Protein AF-A0A816HNA3-F1 (afdb_monomer_lite)

Organism: Adineta ricciae (NCBI:txid249248)

Secondary structure (DSSP, 8-state):
---SSHHHHTTS-S-----PPP----HHHHHHHHHHHHHHHHH----TTT-------STT-HHHHHHHHHHHTTGGG----TTSHHHHHHHHHTTS-HHHHHHHHHH-HHHHHHHHHHHHSSSS-------

pLDDT: mean 83.52, std 13.43, range [32.84, 95.06]

Foldseek 3Di:
DQDDDPVVCVPPDDDDQDDDDDDDDDPVNVVVVVVVVVVCVVDPDPCQLLADAADDPDPPCVVVRRVLRSCLNPVVVDDDDCPDLSVVLSVVCVPPGNDRSNVVVVVSVRSVVVVVVVQVVDPDHDDPPDD

Structure (mmCIF, N/CA/C/O backbone):
data_AF-A0A816HNA3-F1
#
_entry.id   AF-A0A816HNA3-F1
#
loop_
_atom_site.group_PDB
_atom_site.id
_atom_site.type_symbol
_atom_site.label_atom_id
_atom_site.label_alt_id
_atom_site.label_comp_id
_atom_site.label_asym_id
_atom_site.label_entity_id
_atom_site.label_seq_id
_atom_site.pdbx_PDB_ins_code
_atom_site.Cartn_x
_atom_site.Cartn_y
_atom_site.Cartn_z
_atom_site.occupancy
_atom_site.B_iso_or_equiv
_atom_site.auth_seq_id
_atom_site.auth_comp_id
_atom_site.auth_asym_id
_atom_site.auth_atom_id
_atom_site.pdbx_PDB_model_num
ATOM 1 N N . ILE A 1 1 ? -10.917 -14.224 -2.499 1.00 84.31 1 ILE A N 1
ATOM 2 C CA . ILE A 1 1 ? -11.645 -14.049 -3.779 1.00 84.31 1 ILE A CA 1
ATOM 3 C C . ILE A 1 1 ? -11.334 -15.277 -4.618 1.00 84.31 1 ILE A C 1
ATOM 5 O O . ILE A 1 1 ? -10.157 -15.535 -4.826 1.00 84.31 1 ILE A O 1
ATOM 9 N N . ILE A 1 2 ? -12.344 -16.076 -4.972 1.00 85.38 2 ILE A N 1
ATOM 10 C CA . ILE A 1 2 ? -12.152 -17.362 -5.680 1.00 85.38 2 ILE A CA 1
ATOM 11 C C . ILE A 1 2 ? -12.285 -17.179 -7.204 1.00 85.38 2 ILE A C 1
ATOM 13 O O . ILE A 1 2 ? -11.626 -17.875 -7.965 1.00 85.38 2 ILE A O 1
ATOM 17 N N . GLY A 1 3 ? -13.058 -16.184 -7.644 1.00 90.00 3 GLY A N 1
ATOM 18 C CA . GLY A 1 3 ? -13.127 -15.712 -9.026 1.00 90.00 3 GLY A CA 1
ATOM 19 C C . GLY A 1 3 ? -13.798 -14.340 -9.093 1.00 90.00 3 GLY A C 1
ATOM 20 O O . GLY A 1 3 ? -14.239 -13.825 -8.063 1.00 90.00 3 GLY A O 1
ATOM 21 N N . PHE A 1 4 ? -13.829 -13.746 -10.287 1.00 91.25 4 PHE A N 1
ATOM 22 C CA . PHE A 1 4 ? -14.392 -12.409 -10.533 1.00 91.25 4 PHE A CA 1
ATOM 23 C C . PHE A 1 4 ? -15.782 -12.438 -11.183 1.00 91.25 4 PHE A C 1
ATOM 25 O O . PHE A 1 4 ? -16.360 -11.379 -11.414 1.00 91.25 4 PHE A O 1
ATOM 32 N N . ASP A 1 5 ? -16.320 -13.628 -11.457 1.00 94.94 5 ASP A N 1
ATOM 33 C CA . ASP A 1 5 ? -17.709 -13.796 -11.878 1.00 94.94 5 ASP A CA 1
ATOM 34 C C . ASP A 1 5 ? -18.658 -13.394 -10.741 1.00 94.94 5 ASP A C 1
ATOM 36 O O . ASP A 1 5 ? -18.353 -13.598 -9.563 1.00 94.94 5 ASP A O 1
ATOM 40 N N . GLU A 1 6 ? -19.821 -12.843 -11.085 1.00 92.81 6 GLU A N 1
ATOM 41 C CA . GLU A 1 6 ? -20.784 -12.297 -10.118 1.00 92.81 6 GLU A CA 1
ATOM 42 C C . GLU A 1 6 ? -21.191 -13.328 -9.053 1.00 92.81 6 GLU A C 1
ATOM 44 O O . GLU A 1 6 ? -21.126 -13.047 -7.853 1.00 92.81 6 GLU A O 1
ATOM 49 N N . ASP A 1 7 ? -21.481 -14.557 -9.484 1.00 93.44 7 ASP A N 1
ATOM 50 C CA . ASP A 1 7 ? -21.836 -15.671 -8.599 1.00 93.44 7 ASP A CA 1
ATOM 51 C C . ASP A 1 7 ? -20.711 -16.017 -7.607 1.00 93.44 7 ASP A C 1
ATOM 53 O O . ASP A 1 7 ? -20.972 -16.424 -6.475 1.00 93.44 7 ASP A O 1
ATOM 57 N N . LEU A 1 8 ? -19.445 -15.836 -8.002 1.00 93.00 8 LEU A N 1
ATOM 58 C CA . LEU A 1 8 ? -18.287 -16.105 -7.146 1.00 93.00 8 LEU A CA 1
ATOM 59 C C . LEU A 1 8 ? -17.989 -14.943 -6.194 1.00 93.00 8 LEU A C 1
ATOM 61 O O . LEU A 1 8 ? -17.545 -15.165 -5.062 1.00 93.00 8 LEU A O 1
ATOM 65 N N . LEU A 1 9 ? -18.248 -13.709 -6.626 1.00 94.31 9 LEU A N 1
ATOM 66 C CA . LEU A 1 9 ? -18.117 -12.519 -5.788 1.00 94.31 9 LEU A CA 1
ATOM 67 C C . LEU A 1 9 ? -19.202 -12.450 -4.708 1.00 94.31 9 LEU A C 1
ATOM 69 O O . LEU A 1 9 ? -18.933 -11.921 -3.628 1.00 94.31 9 LEU A O 1
ATOM 73 N N . ALA A 1 10 ? -20.371 -13.054 -4.938 1.00 93.38 10 ALA A N 1
ATOM 74 C CA . ALA A 1 10 ? -21.443 -13.152 -3.946 1.00 93.38 10 ALA A CA 1
ATOM 75 C C . ALA A 1 10 ? -21.019 -13.877 -2.650 1.00 93.38 10 ALA A C 1
ATOM 77 O O . ALA A 1 10 ? -21.598 -13.635 -1.591 1.00 93.38 10 ALA A O 1
ATOM 78 N N . PHE A 1 11 ? -19.982 -14.724 -2.698 1.00 94.25 11 PHE A N 1
ATOM 79 C CA . PHE A 1 11 ? -19.428 -15.386 -1.510 1.00 94.25 11 PHE A CA 1
ATOM 80 C C . PHE A 1 11 ? -18.500 -14.496 -0.672 1.00 94.25 11 PHE A C 1
ATOM 82 O O . PHE A 1 11 ? -18.110 -14.894 0.427 1.00 94.25 11 PHE A O 1
ATO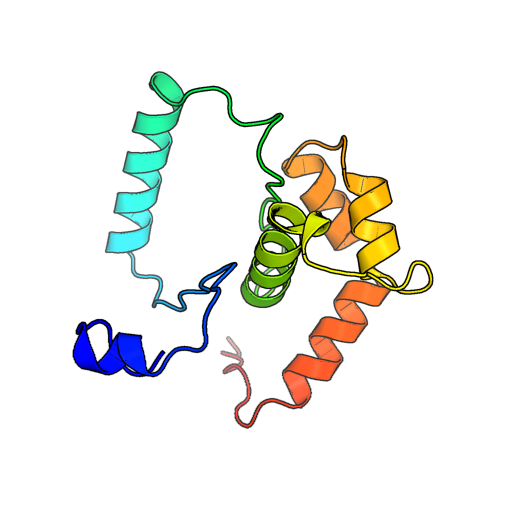M 89 N N . VAL A 1 12 ? -18.103 -13.319 -1.163 1.00 95.06 12 VAL A N 1
ATOM 90 C CA . VAL A 1 12 ? -17.227 -12.407 -0.419 1.00 95.06 12 VAL A CA 1
ATOM 91 C C . VAL A 1 12 ? -18.054 -11.659 0.634 1.00 95.06 12 VAL A C 1
ATOM 93 O O . VAL A 1 12 ? -18.978 -10.929 0.260 1.00 95.06 12 VAL A O 1
ATOM 96 N N . PRO A 1 13 ? -17.730 -11.787 1.938 1.00 94.44 13 PRO A N 1
ATOM 97 C CA . PRO A 1 13 ? -18.445 -11.077 2.992 1.00 94.44 13 PRO A CA 1
ATOM 98 C C . PRO A 1 13 ? -18.443 -9.564 2.767 1.00 94.44 13 PRO A C 1
ATOM 100 O O . PRO A 1 13 ? -17.425 -8.979 2.398 1.00 94.44 13 PRO A O 1
ATOM 103 N N . GLN A 1 14 ? -19.592 -8.939 3.018 1.00 93.56 14 GLN A N 1
ATOM 104 C CA . GLN A 1 14 ? -19.799 -7.502 2.856 1.00 93.56 14 GLN A CA 1
ATOM 105 C C . GLN A 1 14 ? -19.875 -6.802 4.225 1.00 93.56 14 GLN A C 1
ATOM 107 O O . GLN A 1 14 ? -20.382 -7.402 5.177 1.00 93.56 14 GLN A O 1
ATOM 112 N N . PRO A 1 15 ? -19.440 -5.531 4.336 1.00 93.88 15 PRO A N 1
ATOM 113 C CA . PRO A 1 15 ? -18.862 -4.695 3.276 1.00 93.88 15 PRO A CA 1
ATOM 114 C C . PRO A 1 15 ? -17.372 -4.980 3.015 1.00 93.88 15 PRO A C 1
ATOM 116 O O . PRO A 1 15 ? -16.626 -5.330 3.928 1.00 93.88 15 PRO A O 1
ATOM 119 N N . VAL A 1 16 ? -16.920 -4.753 1.776 1.00 93.75 16 VAL A N 1
ATOM 120 C CA . VAL A 1 16 ? -15.496 -4.823 1.397 1.00 93.75 16 VAL A CA 1
ATOM 121 C C . VAL A 1 16 ? -14.864 -3.429 1.433 1.00 93.75 16 VAL A C 1
ATOM 123 O O . VAL A 1 16 ? -15.338 -2.511 0.769 1.00 93.75 16 VAL A O 1
ATOM 126 N N . SER A 1 17 ? -13.774 -3.270 2.190 1.00 93.06 17 SER A N 1
ATOM 127 C CA . SER A 1 17 ? -13.053 -1.987 2.330 1.00 93.06 17 SER A CA 1
ATOM 128 C C . SER A 1 17 ? -11.800 -1.876 1.460 1.00 93.06 17 SER A C 1
ATOM 130 O O . SER A 1 17 ? -11.373 -0.771 1.137 1.00 93.06 17 SER A O 1
ATOM 132 N N . ALA A 1 18 ? -11.194 -3.005 1.092 1.00 94.81 18 ALA A N 1
ATOM 133 C CA . ALA A 1 18 ? -9.998 -3.050 0.259 1.00 94.81 18 ALA A CA 1
ATOM 134 C C . ALA A 1 18 ? -9.874 -4.410 -0.441 1.00 94.81 18 ALA A C 1
ATOM 136 O O . ALA A 1 18 ? -10.321 -5.431 0.084 1.00 94.81 18 ALA A O 1
ATOM 137 N N . VAL A 1 19 ? -9.223 -4.418 -1.604 1.00 94.50 19 VAL A N 1
ATOM 138 C CA . VAL A 1 19 ? -8.844 -5.628 -2.344 1.00 94.50 19 VAL A CA 1
ATOM 139 C C . VAL A 1 19 ? -7.347 -5.565 -2.614 1.00 94.50 19 VAL A C 1
ATOM 141 O O . VAL A 1 19 ? -6.852 -4.567 -3.131 1.00 94.50 19 VAL A O 1
ATOM 144 N N . LEU A 1 20 ? -6.627 -6.631 -2.264 1.00 93.50 20 LEU A N 1
ATOM 145 C CA . LEU A 1 20 ? -5.209 -6.783 -2.572 1.00 93.50 20 LEU A CA 1
ATOM 146 C C . LEU A 1 20 ? -5.084 -7.756 -3.745 1.00 93.50 20 LEU A C 1
ATOM 148 O O . LEU A 1 20 ? -5.477 -8.918 -3.633 1.00 93.50 20 LEU A O 1
ATOM 152 N N . LEU A 1 21 ? -4.553 -7.274 -4.867 1.00 92.81 21 LEU A N 1
ATOM 153 C CA . LEU A 1 21 ? -4.314 -8.078 -6.060 1.00 92.81 21 LEU A CA 1
ATOM 154 C C . LEU A 1 21 ? -2.834 -8.451 -6.140 1.00 92.81 21 LEU A C 1
ATOM 156 O O . LEU A 1 21 ? -1.972 -7.583 -6.257 1.00 92.81 21 LEU A O 1
ATOM 160 N N . ILE A 1 22 ? -2.550 -9.750 -6.120 1.00 90.06 22 ILE A N 1
ATOM 161 C CA . ILE A 1 22 ? -1.220 -10.283 -6.411 1.00 90.06 22 ILE A CA 1
ATOM 162 C C . ILE A 1 22 ? -1.211 -10.686 -7.881 1.00 90.06 22 ILE A C 1
ATOM 164 O O . ILE A 1 22 ? -2.014 -11.517 -8.302 1.00 90.06 22 ILE A O 1
ATOM 168 N N . PHE A 1 23 ? -0.306 -10.105 -8.660 1.00 90.06 23 PHE A N 1
ATOM 169 C CA . PHE A 1 23 ? -0.151 -10.416 -10.076 1.00 90.06 23 PHE A CA 1
ATOM 170 C C . PHE A 1 23 ? 1.338 -10.483 -10.445 1.00 90.06 23 PHE A C 1
ATOM 172 O O . PHE A 1 23 ? 2.161 -9.820 -9.806 1.00 90.06 23 PHE A O 1
ATOM 179 N N . PRO A 1 24 ? 1.720 -11.302 -11.441 1.00 88.56 24 PRO A N 1
ATOM 180 C CA . PRO A 1 24 ? 3.110 -11.419 -11.852 1.00 88.56 24 PRO A CA 1
ATOM 181 C C . PRO A 1 24 ? 3.577 -10.136 -12.537 1.00 88.56 24 PRO A C 1
ATOM 183 O O . PRO A 1 24 ? 2.927 -9.617 -13.446 1.00 88.56 24 PRO A O 1
ATOM 186 N N . ILE A 1 25 ? 4.753 -9.656 -12.150 1.00 87.50 25 ILE A N 1
ATOM 187 C CA . ILE A 1 25 ? 5.411 -8.553 -12.843 1.00 87.50 25 ILE A CA 1
ATOM 188 C C . ILE A 1 25 ? 6.097 -9.122 -14.087 1.00 87.50 25 ILE A C 1
ATOM 190 O O . ILE A 1 25 ? 6.937 -10.014 -13.991 1.00 87.50 25 ILE A O 1
ATOM 194 N N . THR A 1 26 ? 5.709 -8.622 -15.260 1.00 92.62 26 THR A N 1
ATOM 195 C CA . THR A 1 26 ? 6.303 -8.987 -16.553 1.00 92.62 26 THR A CA 1
ATOM 196 C C . THR A 1 26 ? 6.869 -7.735 -17.207 1.00 92.62 26 THR A C 1
ATOM 198 O O . THR A 1 26 ? 6.453 -6.627 -16.874 1.00 92.62 26 THR A O 1
ATOM 201 N N . GLU A 1 27 ? 7.778 -7.888 -18.168 1.00 93.38 27 GLU A N 1
ATOM 202 C CA . GLU A 1 27 ? 8.332 -6.744 -18.902 1.00 93.38 27 GLU A CA 1
ATOM 203 C C . GLU A 1 27 ? 7.238 -5.904 -19.582 1.00 93.38 27 GLU A C 1
ATOM 205 O O . GLU A 1 27 ? 7.277 -4.677 -19.533 1.00 93.38 27 GLU A O 1
ATOM 210 N N . ALA A 1 28 ? 6.204 -6.551 -20.129 1.00 93.12 28 ALA A N 1
ATOM 211 C CA . ALA A 1 28 ? 5.054 -5.857 -20.701 1.00 93.12 28 ALA A CA 1
ATOM 212 C C . ALA A 1 28 ? 4.306 -5.012 -19.650 1.00 93.12 28 ALA A C 1
ATOM 214 O O . ALA A 1 28 ? 3.909 -3.886 -19.943 1.00 93.12 28 ALA A O 1
ATOM 215 N N . HIS A 1 29 ? 4.156 -5.515 -18.417 1.00 90.06 29 HIS A N 1
ATOM 216 C CA . HIS A 1 29 ? 3.559 -4.750 -17.314 1.00 90.06 29 HIS A CA 1
ATOM 217 C C . HIS A 1 29 ? 4.427 -3.552 -16.908 1.00 90.06 29 HIS A C 1
ATOM 219 O O . HIS A 1 29 ? 3.898 -2.475 -16.645 1.00 90.06 29 HIS A O 1
ATOM 225 N N . GLU A 1 30 ? 5.751 -3.719 -16.875 1.00 91.75 30 GLU A N 1
ATOM 226 C CA . GLU A 1 30 ? 6.696 -2.643 -16.554 1.00 91.75 30 GLU A CA 1
ATOM 227 C C . GLU A 1 30 ? 6.633 -1.512 -17.589 1.00 91.75 30 GLU A C 1
ATOM 229 O O . GLU A 1 30 ? 6.482 -0.346 -17.218 1.00 91.75 30 GLU A O 1
ATOM 234 N N . GLN A 1 31 ? 6.673 -1.856 -18.881 1.00 92.50 31 GLN A N 1
ATOM 235 C CA . GLN A 1 31 ? 6.556 -0.895 -19.982 1.00 92.50 31 GLN A CA 1
ATOM 236 C C . GLN A 1 31 ? 5.208 -0.168 -19.948 1.00 92.50 31 GLN A C 1
ATOM 238 O O . GLN A 1 31 ? 5.155 1.053 -20.103 1.00 92.50 31 GLN A O 1
ATOM 243 N N . HIS A 1 32 ? 4.122 -0.908 -19.708 1.00 91.75 32 HIS A N 1
ATOM 244 C CA . HIS A 1 32 ? 2.790 -0.325 -19.601 1.00 91.75 32 HIS A CA 1
ATOM 245 C C . HIS A 1 32 ? 2.695 0.665 -18.435 1.00 91.75 32 HIS A C 1
ATOM 247 O O . HIS A 1 32 ? 2.283 1.804 -18.640 1.00 91.75 32 HIS A O 1
ATOM 253 N N . ARG A 1 33 ? 3.176 0.283 -17.246 1.00 91.38 33 ARG A N 1
ATOM 254 C CA . ARG A 1 33 ? 3.166 1.158 -16.068 1.00 91.38 33 ARG A CA 1
ATOM 255 C C . ARG A 1 33 ? 3.987 2.433 -16.278 1.00 91.38 33 ARG A C 1
ATOM 257 O O . ARG A 1 33 ? 3.585 3.496 -15.814 1.00 91.38 33 ARG A O 1
ATOM 264 N N . MET A 1 34 ? 5.144 2.348 -16.941 1.00 89.50 34 MET A N 1
ATOM 265 C CA . MET A 1 34 ? 5.949 3.540 -17.247 1.00 89.50 34 MET A CA 1
ATOM 266 C C . MET A 1 34 ? 5.181 4.514 -18.140 1.00 89.50 34 MET A C 1
ATOM 268 O O . MET A 1 34 ? 5.154 5.708 -17.853 1.00 89.50 34 MET A O 1
ATOM 272 N N . LYS A 1 35 ? 4.499 3.993 -19.164 1.00 90.94 35 LYS A N 1
ATOM 273 C CA . LYS A 1 35 ? 3.663 4.800 -20.052 1.00 90.94 35 LYS A CA 1
ATOM 274 C C . LYS A 1 35 ? 2.513 5.475 -19.296 1.00 90.94 35 LYS A C 1
ATOM 276 O O . LYS A 1 35 ? 2.318 6.676 -19.444 1.00 90.94 35 LYS A O 1
ATOM 281 N N . GLU A 1 36 ? 1.800 4.736 -18.446 1.00 89.19 36 GLU A N 1
ATOM 282 C CA . GLU A 1 36 ? 0.725 5.300 -17.615 1.00 89.19 36 GLU A CA 1
ATOM 283 C C . GLU A 1 36 ? 1.240 6.387 -16.663 1.00 89.19 36 GLU A C 1
ATOM 285 O O . GLU A 1 36 ? 0.581 7.406 -16.470 1.00 89.19 36 GLU A O 1
ATOM 290 N N . PHE A 1 37 ? 2.426 6.199 -16.079 1.00 86.81 37 PHE A N 1
ATOM 291 C CA . PHE A 1 37 ? 3.035 7.196 -15.200 1.00 86.81 37 PHE A CA 1
ATOM 292 C C . PHE A 1 37 ? 3.381 8.491 -15.949 1.00 86.81 37 PHE A C 1
ATOM 294 O O . PHE A 1 37 ? 3.115 9.582 -15.444 1.00 86.81 37 PHE A O 1
ATOM 301 N N . GLU A 1 38 ? 3.942 8.385 -17.156 1.00 88.38 38 GLU A N 1
ATOM 302 C CA . GLU A 1 38 ? 4.233 9.540 -18.013 1.00 88.38 38 GLU A CA 1
ATOM 303 C C . GLU A 1 38 ? 2.956 10.284 -18.425 1.00 88.38 38 GLU A C 1
ATOM 305 O O . GLU A 1 38 ? 2.918 11.515 -18.372 1.00 88.38 38 GLU A O 1
ATOM 310 N N . GLU A 1 39 ? 1.894 9.558 -18.782 1.00 88.19 39 GLU A N 1
ATOM 311 C CA . GLU A 1 39 ? 0.586 10.143 -19.101 1.00 88.19 39 GLU A CA 1
ATOM 312 C C . GLU A 1 39 ? -0.011 10.853 -17.872 1.00 88.19 39 GLU A C 1
ATOM 314 O O . GLU A 1 39 ? -0.394 12.024 -17.945 1.00 88.19 39 GLU A O 1
ATOM 319 N N . ALA A 1 40 ? 0.006 10.192 -16.712 1.00 83.94 40 ALA A N 1
ATOM 320 C CA . ALA A 1 40 ? -0.512 10.733 -15.459 1.00 83.94 40 ALA A CA 1
ATOM 321 C C . ALA A 1 40 ? 0.243 11.985 -14.987 1.00 83.94 40 ALA A C 1
ATOM 323 O O . ALA A 1 40 ? -0.383 12.898 -14.450 1.00 83.94 40 ALA A O 1
ATOM 324 N N . ALA A 1 41 ? 1.554 12.088 -15.227 1.00 80.00 41 ALA A N 1
ATOM 325 C CA . ALA A 1 41 ? 2.341 13.267 -14.855 1.00 80.00 41 ALA A CA 1
ATOM 326 C C . ALA A 1 41 ? 1.827 14.574 -15.495 1.00 80.00 41 ALA A C 1
ATOM 328 O O . ALA A 1 41 ? 2.091 15.657 -14.973 1.00 80.00 41 ALA A O 1
ATOM 329 N N . HIS A 1 42 ? 1.081 14.479 -16.601 1.00 74.81 42 HIS A N 1
ATOM 330 C CA . HIS A 1 42 ? 0.569 15.630 -17.345 1.00 74.81 42 HIS A CA 1
ATOM 331 C C . HIS A 1 42 ? -0.930 15.887 -17.136 1.00 74.81 42 HIS A C 1
ATOM 333 O O . HIS A 1 42 ? -1.409 16.965 -17.490 1.00 74.81 42 HIS A O 1
ATOM 339 N N . SER A 1 43 ? -1.682 14.926 -16.587 1.00 76.75 43 SER A N 1
ATOM 340 C CA . SER A 1 43 ? -3.150 14.999 -16.523 1.00 76.75 43 SER A CA 1
ATOM 341 C C . SER A 1 43 ? -3.775 14.544 -15.205 1.00 76.75 43 SER A C 1
ATOM 343 O O . SER A 1 43 ? -4.996 14.638 -15.062 1.00 76.75 43 SER A O 1
ATOM 345 N N . ALA A 1 44 ? -2.996 14.025 -14.252 1.00 73.25 44 ALA A N 1
ATOM 346 C CA . ALA A 1 44 ? -3.548 13.538 -12.995 1.00 73.25 44 ALA A CA 1
ATOM 347 C C . ALA A 1 44 ? -3.961 14.704 -12.077 1.00 73.25 44 ALA A C 1
ATOM 349 O O . ALA A 1 44 ? -3.180 15.638 -11.875 1.00 73.25 44 ALA A O 1
ATOM 350 N N . PRO A 1 45 ? -5.170 14.661 -11.490 1.00 73.31 45 PRO A N 1
ATOM 351 C CA . PRO A 1 45 ? -5.544 15.589 -10.432 1.00 73.31 45 PRO A CA 1
ATOM 352 C C . PRO A 1 45 ? -4.656 15.384 -9.194 1.00 73.31 45 PRO A C 1
ATOM 354 O O . PRO A 1 45 ? -4.219 14.270 -8.904 1.00 73.31 45 PRO A O 1
ATOM 357 N N . ASP A 1 46 ? -4.402 16.459 -8.445 1.00 73.69 46 ASP A N 1
ATOM 358 C CA . ASP A 1 46 ? -3.676 16.374 -7.176 1.00 73.69 46 ASP A CA 1
ATOM 359 C C . ASP A 1 46 ? -4.546 15.680 -6.115 1.00 73.69 46 ASP A C 1
ATOM 361 O O . ASP A 1 46 ? -5.467 16.2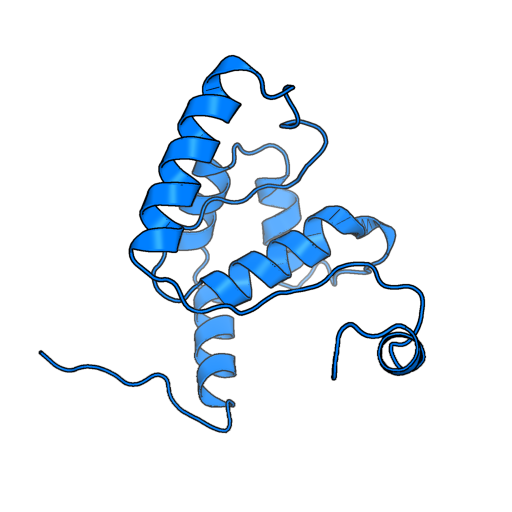67 -5.546 1.00 73.69 46 ASP A O 1
ATOM 365 N N . CYS A 1 47 ? -4.247 14.406 -5.861 1.00 71.69 47 CYS A N 1
ATOM 366 C CA . CYS A 1 47 ? -4.923 13.577 -4.863 1.00 71.69 47 CYS A CA 1
ATOM 367 C C . CYS A 1 47 ? -4.146 13.482 -3.536 1.00 71.69 47 CYS A C 1
ATOM 369 O O . CYS A 1 47 ? -4.522 12.694 -2.662 1.00 71.69 47 CYS A O 1
ATOM 371 N N . SER A 1 48 ? -3.053 14.239 -3.373 1.00 65.94 48 SER A N 1
ATOM 372 C CA . SER A 1 48 ? -2.084 14.048 -2.281 1.00 65.94 48 SER A CA 1
ATOM 373 C C . SER A 1 48 ? -2.665 14.258 -0.879 1.00 65.94 48 SER A C 1
ATOM 375 O O . SER A 1 48 ? -2.182 13.662 0.083 1.00 65.94 48 SER A O 1
ATOM 377 N N . GLN A 1 49 ? -3.724 15.064 -0.761 1.00 67.56 49 GLN A N 1
ATOM 378 C CA . GLN A 1 49 ? -4.387 15.352 0.513 1.00 67.56 49 GLN A CA 1
ATOM 379 C C . GLN A 1 49 ? -5.500 14.359 0.873 1.00 67.56 49 GLN A C 1
ATOM 381 O O . GLN A 1 49 ? -5.865 14.264 2.042 1.00 67.56 49 GLN A O 1
ATOM 386 N N . ALA A 1 50 ? -6.038 13.622 -0.105 1.00 79.75 50 ALA A N 1
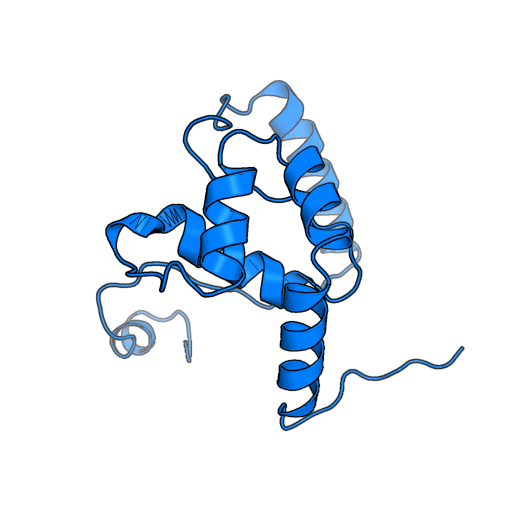ATOM 387 C CA . ALA A 1 50 ? -7.164 12.708 0.100 1.00 79.75 50 ALA A CA 1
ATOM 388 C C . ALA A 1 50 ? -6.730 11.246 0.285 1.00 79.75 50 ALA A C 1
ATOM 390 O O . ALA A 1 50 ? -7.486 10.454 0.841 1.00 79.75 50 ALA A O 1
ATOM 391 N N . ILE A 1 51 ? -5.532 10.885 -0.189 1.00 90.50 51 ILE A N 1
ATOM 392 C CA . ILE A 1 51 ? -5.066 9.497 -0.245 1.00 90.50 51 ILE A CA 1
ATOM 393 C C . ILE A 1 51 ? -3.781 9.338 0.566 1.00 90.50 51 ILE A C 1
ATOM 395 O O . ILE A 1 51 ? -2.772 10.014 0.338 1.00 90.50 51 ILE A O 1
ATOM 399 N N . TYR A 1 52 ? -3.774 8.370 1.480 1.00 93.38 52 TYR A N 1
ATOM 400 C CA . TYR A 1 52 ? -2.543 7.914 2.107 1.00 93.38 52 TYR A CA 1
ATOM 401 C C . TYR A 1 52 ? -1.789 7.004 1.128 1.00 93.38 52 TYR A C 1
ATOM 403 O O . TYR A 1 52 ? -2.112 5.826 0.966 1.00 93.38 52 TYR A O 1
ATOM 411 N N . PHE A 1 53 ? -0.769 7.557 0.474 1.00 93.19 53 PHE A N 1
ATOM 412 C CA . PHE A 1 53 ? 0.137 6.827 -0.409 1.00 93.19 53 PHE A CA 1
ATOM 413 C C . PHE A 1 53 ? 1.545 6.721 0.192 1.00 93.19 53 PHE A C 1
ATOM 415 O O . PHE A 1 53 ? 2.097 7.703 0.689 1.00 93.19 53 PHE A O 1
ATOM 422 N N . LEU A 1 54 ? 2.125 5.522 0.132 1.00 92.44 54 LEU A N 1
ATOM 423 C CA . LEU A 1 54 ? 3.476 5.197 0.606 1.00 92.44 54 LEU A CA 1
ATOM 424 C C . LEU A 1 54 ? 4.245 4.539 -0.535 1.00 92.44 54 LEU A C 1
ATOM 426 O O . LEU A 1 54 ? 3.804 3.517 -1.064 1.00 92.44 54 LEU A O 1
ATOM 430 N N . ARG A 1 55 ? 5.393 5.115 -0.900 1.00 91.00 55 ARG A N 1
ATOM 431 C CA . ARG A 1 55 ? 6.218 4.612 -2.000 1.00 91.00 55 ARG A CA 1
ATOM 432 C C . ARG A 1 55 ? 7.012 3.380 -1.566 1.00 91.00 55 ARG A C 1
ATOM 434 O O . ARG A 1 55 ? 7.734 3.410 -0.572 1.00 91.00 55 ARG A O 1
ATOM 441 N N . GLN A 1 56 ? 6.949 2.303 -2.342 1.00 87.00 56 GLN A N 1
ATOM 442 C CA . GLN A 1 56 ? 7.791 1.138 -2.090 1.00 87.00 56 GLN A CA 1
ATOM 443 C C . GLN A 1 56 ? 9.244 1.419 -2.480 1.00 87.00 56 GLN A C 1
ATOM 445 O O . GLN A 1 56 ? 9.550 1.730 -3.627 1.00 87.00 56 GLN A O 1
ATOM 450 N N . THR A 1 57 ? 10.141 1.293 -1.505 1.00 86.25 57 THR A N 1
ATOM 451 C CA . THR A 1 57 ? 11.599 1.427 -1.688 1.00 86.25 57 THR A CA 1
ATOM 452 C C . THR A 1 57 ? 12.380 0.254 -1.091 1.00 86.25 57 THR A C 1
ATOM 454 O O . THR A 1 57 ? 13.599 0.197 -1.222 1.00 86.25 57 THR A O 1
ATOM 457 N N . ILE A 1 58 ? 11.677 -0.687 -0.454 1.00 82.19 58 ILE A N 1
ATOM 458 C CA . ILE A 1 58 ? 12.227 -1.888 0.172 1.00 82.19 58 ILE A CA 1
ATOM 459 C C . ILE A 1 58 ? 11.795 -3.089 -0.677 1.00 82.19 58 ILE A C 1
ATOM 461 O O . ILE A 1 58 ? 10.612 -3.241 -1.009 1.00 82.19 58 ILE A O 1
ATOM 465 N N . GLY A 1 59 ? 12.760 -3.925 -1.065 1.00 79.44 59 GLY A N 1
ATOM 466 C CA . GLY A 1 59 ? 12.492 -5.165 -1.793 1.00 79.44 59 GLY A CA 1
ATOM 467 C C . GLY A 1 59 ? 11.619 -6.108 -0.963 1.00 79.44 59 GLY A C 1
ATOM 468 O O . GLY A 1 59 ? 11.761 -6.166 0.252 1.00 79.44 59 GLY A O 1
ATOM 469 N N . ASN A 1 60 ? 10.699 -6.824 -1.612 1.00 76.75 60 ASN A N 1
ATOM 470 C CA . ASN A 1 60 ? 9.786 -7.788 -0.976 1.00 76.75 60 ASN A CA 1
ATOM 471 C C . ASN A 1 60 ? 8.838 -7.223 0.106 1.00 76.75 60 ASN A C 1
ATOM 473 O O . ASN A 1 60 ? 8.131 -7.989 0.749 1.00 76.75 60 ASN A O 1
ATOM 477 N N . ALA A 1 61 ? 8.741 -5.900 0.266 1.00 83.38 61 ALA A N 1
ATOM 478 C CA . ALA A 1 61 ? 7.823 -5.271 1.221 1.00 83.38 61 ALA A CA 1
ATOM 479 C C . ALA A 1 61 ? 6.422 -4.978 0.645 1.00 83.38 61 ALA A C 1
ATOM 481 O O . ALA A 1 61 ? 5.597 -4.374 1.329 1.00 83.38 61 ALA A O 1
ATOM 482 N N . CYS A 1 62 ? 6.133 -5.375 -0.602 1.00 86.19 62 CYS A N 1
ATOM 483 C CA . CYS A 1 62 ? 4.883 -5.028 -1.294 1.00 86.19 62 CYS A CA 1
ATOM 484 C C . CYS A 1 62 ? 3.628 -5.486 -0.535 1.00 86.19 62 CYS A C 1
ATOM 486 O O . CYS A 1 62 ? 2.658 -4.737 -0.480 1.00 86.19 62 CYS A O 1
ATOM 488 N N . GLY A 1 63 ? 3.660 -6.664 0.101 1.00 86.12 63 GLY A N 1
ATOM 489 C CA . GLY A 1 63 ? 2.548 -7.169 0.913 1.00 86.12 63 GLY A CA 1
ATOM 490 C C . GLY A 1 63 ? 2.261 -6.281 2.125 1.00 86.12 63 GLY A C 1
ATOM 491 O O . GLY A 1 63 ? 1.137 -5.818 2.304 1.00 86.12 63 GLY A O 1
ATOM 492 N N . SER A 1 64 ? 3.293 -5.964 2.910 1.00 88.25 64 SER A N 1
ATOM 493 C CA . SER A 1 64 ? 3.173 -5.065 4.064 1.00 88.25 64 SER A CA 1
ATOM 494 C C . SER A 1 64 ? 2.730 -3.660 3.665 1.00 88.25 64 SER A C 1
ATOM 496 O O . SER A 1 64 ? 1.856 -3.076 4.303 1.00 88.25 64 SER A O 1
ATOM 498 N N . ILE A 1 65 ? 3.268 -3.127 2.567 1.00 91.62 65 ILE A N 1
ATOM 499 C CA . ILE A 1 65 ? 2.873 -1.813 2.046 1.00 91.62 65 ILE A CA 1
ATOM 500 C C . ILE A 1 65 ? 1.407 -1.816 1.595 1.00 91.62 65 ILE A C 1
ATOM 502 O O . ILE A 1 65 ? 0.680 -0.876 1.914 1.00 91.62 65 ILE A O 1
ATOM 506 N N . ALA A 1 66 ? 0.946 -2.881 0.933 1.00 92.44 66 ALA A N 1
ATOM 507 C CA . ALA A 1 66 ? -0.450 -3.018 0.526 1.00 92.44 66 ALA A CA 1
ATOM 508 C C . ALA A 1 66 ? -1.405 -3.066 1.732 1.00 92.44 66 ALA A C 1
ATOM 510 O O . ALA A 1 66 ? -2.463 -2.435 1.705 1.00 92.44 66 ALA A O 1
ATOM 511 N N . VAL A 1 67 ? -1.021 -3.748 2.819 1.00 91.75 67 VAL A N 1
ATOM 512 C CA . VAL A 1 67 ? -1.798 -3.762 4.073 1.00 91.75 67 VAL A CA 1
ATOM 513 C C . VAL A 1 67 ? -1.837 -2.374 4.718 1.00 91.75 67 VAL A C 1
ATOM 515 O O . VAL A 1 67 ? -2.907 -1.923 5.132 1.00 91.75 67 VAL A O 1
ATOM 518 N N . ILE A 1 68 ? -0.705 -1.661 4.756 1.00 93.12 68 ILE A N 1
ATOM 519 C CA . ILE A 1 68 ? -0.653 -0.278 5.254 1.00 93.12 68 ILE A CA 1
ATOM 520 C C . ILE A 1 68 ? -1.597 0.614 4.441 1.00 93.12 68 ILE A C 1
ATOM 522 O O . ILE A 1 68 ? -2.375 1.356 5.037 1.00 93.12 68 ILE A O 1
ATOM 526 N N . HIS A 1 69 ? -1.583 0.529 3.105 1.00 94.62 69 HIS A N 1
ATOM 527 C CA . HIS A 1 69 ? -2.498 1.301 2.253 1.00 94.62 69 HIS A CA 1
ATOM 528 C C . HIS A 1 69 ? -3.965 0.962 2.522 1.00 94.62 69 HIS A C 1
ATOM 530 O O . HIS A 1 69 ? -4.777 1.880 2.643 1.00 94.62 69 HIS A O 1
ATOM 536 N N . ALA A 1 70 ? -4.305 -0.323 2.640 1.00 94.81 70 ALA A N 1
ATOM 537 C CA . ALA A 1 70 ? -5.675 -0.767 2.882 1.00 94.81 70 ALA A CA 1
ATOM 538 C C . ALA A 1 70 ? -6.243 -0.204 4.193 1.00 94.81 70 ALA A C 1
ATOM 540 O O . ALA A 1 70 ? -7.377 0.279 4.214 1.00 94.81 70 ALA A O 1
ATOM 541 N N . ILE A 1 71 ? -5.446 -0.231 5.265 1.00 93.44 71 ILE A N 1
ATOM 542 C CA . ILE A 1 71 ? -5.851 0.265 6.584 1.00 93.44 71 ILE A CA 1
ATOM 543 C C . ILE A 1 71 ? -5.853 1.797 6.612 1.00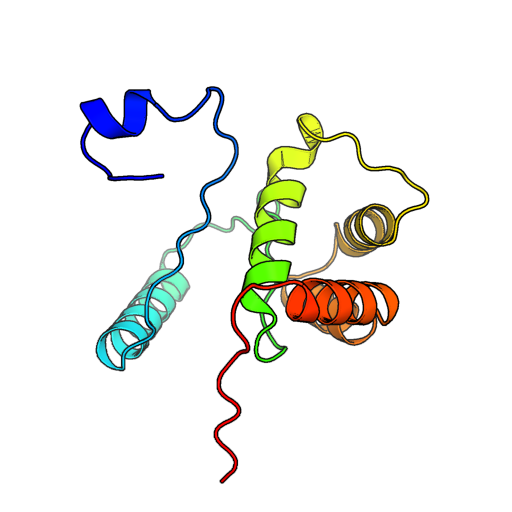 93.44 71 ILE A C 1
ATOM 545 O O . ILE A 1 71 ? -6.842 2.391 7.032 1.00 93.44 71 ILE A O 1
ATOM 549 N N . ALA A 1 72 ? -4.784 2.448 6.141 1.00 93.00 72 ALA A N 1
ATOM 550 C CA . ALA A 1 72 ? -4.621 3.898 6.255 1.00 93.00 72 ALA A CA 1
ATOM 551 C C . ALA A 1 72 ? -5.708 4.683 5.498 1.00 93.00 72 ALA A C 1
ATOM 553 O O . ALA A 1 72 ? -6.121 5.747 5.949 1.00 93.00 72 ALA A O 1
ATOM 554 N N . ASN A 1 73 ? -6.197 4.145 4.376 1.00 94.06 73 ASN A N 1
ATOM 555 C CA . ASN A 1 73 ? -7.260 4.759 3.569 1.00 94.06 73 ASN A CA 1
ATOM 556 C C . ASN A 1 73 ? -8.684 4.365 4.010 1.00 94.06 73 ASN A C 1
ATOM 558 O O . ASN A 1 73 ? -9.647 4.711 3.335 1.00 94.06 73 ASN A O 1
ATOM 562 N N . ASN A 1 74 ? -8.821 3.625 5.111 1.00 93.88 74 ASN A N 1
ATOM 563 C CA . ASN A 1 74 ? -10.103 3.215 5.692 1.00 93.88 74 ASN A CA 1
ATOM 564 C C . ASN A 1 74 ? -10.068 3.320 7.230 1.00 93.88 74 ASN A C 1
ATOM 566 O O . ASN A 1 74 ? -10.721 2.535 7.923 1.00 93.88 74 ASN A O 1
ATOM 570 N N . LEU A 1 75 ? -9.252 4.225 7.786 1.00 88.75 75 LEU A N 1
ATOM 571 C CA . LEU A 1 75 ? -8.997 4.322 9.230 1.00 88.75 75 LEU A CA 1
ATOM 572 C C . LEU A 1 75 ? -10.279 4.472 10.057 1.00 88.75 75 LEU A C 1
ATOM 574 O O . LEU A 1 75 ? -10.350 3.967 11.170 1.00 88.75 75 LEU A O 1
ATOM 578 N N . GLU A 1 76 ? -11.319 5.088 9.504 1.00 89.75 76 GLU A N 1
ATOM 579 C CA . GLU A 1 76 ? -12.631 5.231 10.136 1.00 89.75 76 GLU A CA 1
ATOM 580 C C . GLU A 1 76 ? -13.345 3.894 10.411 1.00 89.75 76 GLU A C 1
ATOM 582 O O . GLU A 1 76 ? -14.260 3.842 11.234 1.00 89.75 76 GLU A O 1
ATOM 587 N N . LYS A 1 77 ? -12.925 2.808 9.751 1.00 89.25 77 LYS A N 1
ATOM 588 C CA . LYS A 1 77 ? -13.476 1.453 9.913 1.00 89.25 77 LYS A CA 1
ATOM 589 C C . LYS A 1 77 ? -12.619 0.556 10.807 1.00 89.25 77 LYS A C 1
ATOM 591 O O . LYS A 1 77 ? -13.053 -0.547 11.139 1.00 89.25 77 LYS A O 1
ATOM 596 N N . PHE A 1 78 ? -11.420 0.998 11.188 1.00 85.38 78 PHE A N 1
ATOM 597 C CA . PHE A 1 78 ? -10.467 0.206 11.964 1.00 85.38 78 PHE A CA 1
ATOM 598 C C . PHE A 1 78 ? -10.162 0.870 13.306 1.00 85.38 78 PHE A C 1
ATOM 600 O O . PHE A 1 78 ? -9.853 2.053 13.384 1.00 85.38 78 PHE A O 1
ATOM 607 N N . GLN A 1 79 ? -10.186 0.084 14.381 1.00 86.19 79 GLN A N 1
ATOM 608 C CA . GLN A 1 79 ? -9.667 0.516 15.678 1.00 86.19 79 GLN A CA 1
ATOM 609 C C . GLN A 1 79 ? -8.252 -0.024 15.833 1.00 86.19 79 GLN A C 1
ATOM 611 O O . GLN A 1 79 ? -8.053 -1.223 16.033 1.00 86.19 79 GLN A O 1
ATOM 616 N N . LEU A 1 80 ? -7.267 0.861 15.697 1.00 87.75 80 LEU A N 1
ATOM 617 C CA . LEU A 1 80 ? -5.876 0.515 15.946 1.00 87.75 80 LEU A CA 1
ATOM 618 C C . LEU A 1 80 ? -5.562 0.694 17.429 1.00 87.75 80 LEU A C 1
ATOM 620 O O . LEU A 1 80 ? -5.882 1.720 18.026 1.00 87.75 80 LEU A O 1
ATOM 624 N N . ASP A 1 81 ? -4.901 -0.300 18.011 1.00 88.44 81 ASP A N 1
ATOM 625 C CA . ASP A 1 81 ? -4.332 -0.180 19.347 1.00 88.44 81 ASP A CA 1
ATOM 626 C C . ASP A 1 81 ? -3.173 0.828 19.305 1.00 88.44 81 ASP A C 1
ATOM 628 O O . ASP A 1 81 ? -2.155 0.595 18.646 1.00 88.44 81 ASP A O 1
ATOM 632 N N . SER A 1 82 ? -3.331 1.950 20.012 1.00 88.19 82 SER A N 1
ATOM 633 C CA . SER A 1 82 ? -2.358 3.047 20.062 1.00 88.19 82 SER A CA 1
ATOM 634 C C . SER A 1 82 ? -0.985 2.630 20.589 1.00 88.19 82 SER A C 1
ATOM 636 O O . SER A 1 82 ? -0.008 3.342 20.369 1.00 88.19 82 SER A O 1
ATOM 638 N N . HIS A 1 83 ? -0.888 1.488 21.274 1.00 87.50 83 HIS A N 1
ATOM 639 C CA . HIS A 1 83 ? 0.377 0.948 21.769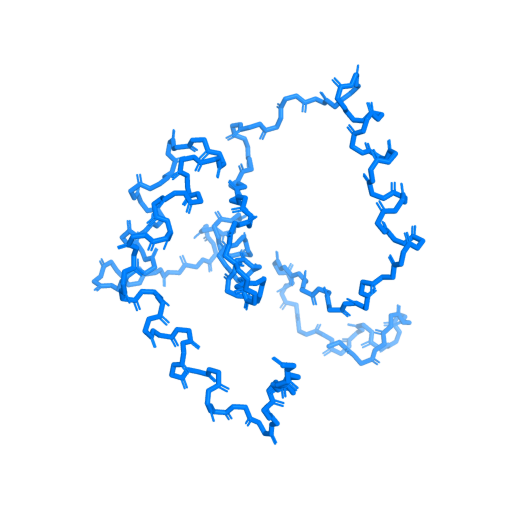 1.00 87.50 83 HIS A CA 1
ATOM 640 C C . HIS A 1 83 ? 1.118 0.087 20.734 1.00 87.50 83 HIS A C 1
ATOM 642 O O . HIS A 1 83 ? 2.228 -0.371 21.009 1.00 87.50 83 HIS A O 1
ATOM 648 N N . LYS A 1 84 ? 0.532 -0.160 19.553 1.00 87.00 84 LYS A N 1
ATOM 649 C CA . LYS A 1 84 ? 1.135 -0.994 18.503 1.00 87.00 84 LYS A CA 1
ATOM 650 C C . LYS A 1 84 ? 1.918 -0.162 17.475 1.00 87.00 84 LYS A C 1
ATOM 652 O O . LYS A 1 84 ? 1.505 0.954 17.149 1.00 87.00 84 LYS A O 1
ATOM 657 N N . PRO A 1 85 ? 2.985 -0.731 16.873 1.00 87.75 85 PRO A N 1
ATOM 658 C CA . PRO A 1 85 ? 3.835 -0.024 15.909 1.00 87.75 85 PRO A CA 1
ATOM 659 C C . PRO A 1 85 ? 3.080 0.585 14.722 1.00 87.75 85 PRO A C 1
ATOM 661 O O . PRO A 1 85 ? 3.405 1.689 14.295 1.00 87.75 85 PRO A O 1
ATOM 664 N N . LEU A 1 86 ? 2.041 -0.090 14.218 1.00 88.94 86 LEU A N 1
ATOM 665 C CA . LEU A 1 86 ? 1.260 0.390 13.075 1.00 88.94 86 LEU A CA 1
ATOM 666 C C . LEU A 1 86 ? 0.502 1.690 13.381 1.00 88.94 86 LEU A C 1
ATOM 668 O O . LEU A 1 86 ? 0.498 2.598 12.553 1.00 88.94 86 LEU A O 1
ATOM 672 N N . ALA A 1 87 ? -0.107 1.798 14.568 1.00 90.75 87 ALA A N 1
ATOM 673 C CA . ALA A 1 87 ? -0.825 3.004 14.979 1.00 90.75 87 ALA A CA 1
ATOM 674 C C . ALA A 1 87 ? 0.136 4.193 15.096 1.00 90.75 87 ALA A C 1
ATOM 676 O O . ALA A 1 87 ? -0.120 5.262 14.542 1.00 90.75 87 ALA A O 1
ATOM 677 N N . HIS A 1 88 ? 1.285 3.973 15.745 1.00 91.12 88 HIS A N 1
ATOM 678 C CA . HIS A 1 88 ? 2.336 4.982 15.857 1.00 91.12 88 HIS A CA 1
ATOM 679 C C . HIS A 1 88 ? 2.871 5.402 14.479 1.00 91.12 88 HIS A C 1
ATOM 681 O O . HIS A 1 88 ? 3.031 6.594 14.207 1.00 91.12 88 HIS A O 1
ATOM 687 N N . PHE A 1 89 ? 3.116 4.436 13.588 1.00 92.00 89 PHE A N 1
ATOM 688 C CA . PHE A 1 89 ? 3.578 4.691 12.227 1.00 92.00 89 PHE A CA 1
ATOM 689 C C . PHE A 1 89 ? 2.584 5.560 11.444 1.00 92.00 89 PHE A C 1
ATOM 691 O O . PHE A 1 89 ? 2.982 6.562 10.848 1.00 92.00 89 PHE A O 1
ATOM 698 N N . MET A 1 90 ? 1.292 5.221 11.463 1.00 91.00 90 MET A N 1
ATOM 699 C CA . MET A 1 90 ? 0.266 5.982 10.741 1.00 91.00 90 MET A CA 1
ATOM 700 C C . MET A 1 90 ? 0.111 7.402 11.287 1.00 91.00 90 MET A C 1
ATOM 702 O O . MET A 1 90 ? 0.084 8.349 10.502 1.00 91.00 90 MET A O 1
ATOM 706 N N . GLU A 1 91 ? 0.098 7.571 12.610 1.00 91.50 91 GLU A N 1
ATOM 707 C CA . GLU A 1 91 ? -0.005 8.894 13.234 1.00 91.50 91 GLU A CA 1
ATOM 708 C C . GLU A 1 91 ? 1.214 9.775 12.916 1.00 91.50 91 GLU A C 1
ATOM 710 O O . GLU A 1 91 ? 1.063 10.930 12.509 1.00 91.50 91 GLU A O 1
ATOM 715 N N . THR A 1 92 ? 2.424 9.215 13.007 1.00 92.44 92 THR A N 1
ATOM 716 C CA . THR A 1 92 ? 3.681 9.936 12.729 1.00 92.44 92 THR A CA 1
ATOM 717 C C . THR A 1 92 ? 3.781 10.377 11.271 1.00 92.44 92 THR A C 1
ATOM 719 O O . THR A 1 92 ? 4.316 11.442 10.963 1.00 92.44 92 THR A O 1
ATOM 722 N N . THR A 1 93 ? 3.265 9.565 10.350 1.00 93.38 93 THR A N 1
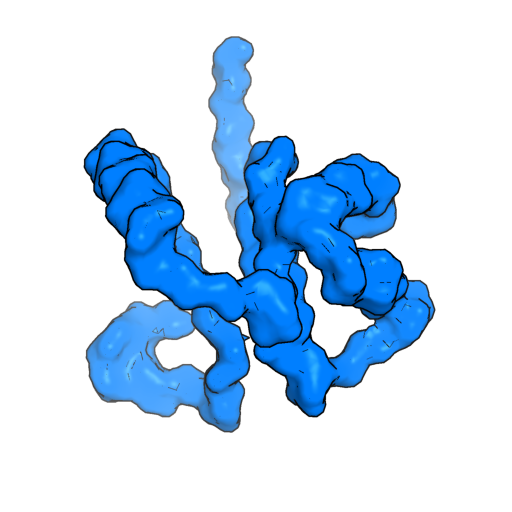ATOM 723 C CA . THR A 1 93 ? 3.474 9.751 8.909 1.00 93.38 93 THR A CA 1
ATOM 724 C C . THR A 1 93 ? 2.285 10.380 8.177 1.00 93.38 93 THR A C 1
ATOM 726 O O . THR A 1 93 ? 2.325 10.551 6.952 1.00 93.38 93 THR A O 1
ATOM 729 N N . LYS A 1 94 ? 1.221 10.759 8.897 1.00 91.00 94 LYS A N 1
ATOM 730 C CA . LYS A 1 94 ? -0.028 11.251 8.295 1.00 91.00 94 LYS A CA 1
ATOM 731 C C . LYS A 1 94 ? 0.168 12.484 7.405 1.00 91.00 94 LYS A C 1
ATOM 733 O O . LYS A 1 94 ? -0.409 12.538 6.326 1.00 91.00 94 LYS A O 1
ATOM 738 N N . LEU A 1 95 ? 1.042 13.417 7.801 1.00 91.38 95 LEU A N 1
ATOM 739 C CA . LEU A 1 95 ? 1.340 14.656 7.059 1.00 91.38 95 LEU A CA 1
ATOM 740 C C . LEU A 1 95 ? 2.599 14.567 6.180 1.00 91.38 95 LEU A C 1
ATOM 742 O O . LEU A 1 95 ? 3.021 15.568 5.607 1.00 91.38 95 LEU A O 1
ATOM 746 N N . MET A 1 96 ? 3.229 13.395 6.106 1.00 92.56 96 MET A N 1
ATOM 747 C CA . MET A 1 96 ? 4.437 13.191 5.309 1.00 92.56 96 MET A CA 1
ATOM 748 C C . MET A 1 96 ? 4.103 12.952 3.835 1.00 92.56 96 MET A C 1
ATOM 750 O O . MET A 1 96 ? 3.063 12.376 3.507 1.00 92.56 96 MET A O 1
ATOM 754 N N . THR A 1 97 ? 5.020 13.328 2.944 1.00 91.69 97 THR A N 1
ATOM 755 C CA . THR A 1 97 ? 4.939 12.951 1.526 1.00 91.69 97 THR A CA 1
ATOM 756 C C . THR A 1 97 ? 5.129 11.436 1.343 1.00 91.69 97 THR A C 1
ATOM 758 O O . THR A 1 97 ? 5.672 10.766 2.233 1.00 91.69 97 THR A O 1
ATOM 761 N N . PRO A 1 98 ? 4.733 10.857 0.194 1.00 92.25 98 PRO A N 1
ATOM 762 C CA . PRO A 1 98 ? 4.970 9.441 -0.095 1.00 92.25 98 PRO A CA 1
ATOM 763 C C . PRO A 1 98 ? 6.435 9.003 0.037 1.00 92.25 98 PRO A C 1
ATOM 765 O O . PRO A 1 98 ? 6.709 7.898 0.512 1.00 92.25 98 PRO A O 1
ATOM 768 N N . GLU A 1 99 ? 7.376 9.864 -0.348 1.00 91.62 99 GLU A N 1
ATOM 769 C CA . GLU A 1 99 ? 8.818 9.633 -0.229 1.00 91.62 99 GLU A CA 1
ATOM 770 C C . GLU A 1 99 ? 9.271 9.654 1.232 1.00 91.62 99 GLU A C 1
ATOM 772 O O . GLU A 1 99 ? 10.022 8.778 1.657 1.00 91.62 99 GLU A O 1
ATOM 777 N N . GLN A 1 100 ? 8.786 10.617 2.020 1.00 93.31 100 GLN A N 1
ATOM 778 C CA . GLN A 1 100 ? 9.098 10.709 3.449 1.00 93.31 100 GLN A CA 1
ATOM 779 C C . GLN A 1 100 ? 8.548 9.504 4.224 1.00 93.31 100 GLN A C 1
ATOM 781 O O . GLN A 1 100 ? 9.246 8.947 5.070 1.00 93.31 100 GLN A O 1
ATOM 786 N N . ARG A 1 101 ? 7.335 9.043 3.888 1.00 94.62 101 ARG A N 1
ATOM 787 C CA . ARG A 1 101 ? 6.743 7.802 4.419 1.00 94.62 101 ARG A CA 1
ATOM 788 C C . ARG A 1 101 ? 7.622 6.586 4.138 1.00 94.62 101 ARG A C 1
ATOM 790 O O . ARG A 1 101 ? 7.853 5.773 5.029 1.00 94.62 101 ARG A O 1
ATOM 797 N N . ALA A 1 102 ? 8.116 6.473 2.906 1.00 91.56 102 ALA A N 1
ATOM 798 C CA . ALA A 1 102 ? 8.992 5.382 2.495 1.00 91.56 102 ALA A CA 1
ATOM 799 C C . ALA A 1 102 ? 10.304 5.380 3.286 1.00 91.56 102 ALA A C 1
ATOM 801 O O . ALA A 1 102 ? 10.744 4.331 3.754 1.00 91.56 102 ALA A O 1
ATOM 802 N N . GLU A 1 103 ? 10.905 6.556 3.466 1.00 91.31 103 GLU A N 1
ATOM 803 C CA . GLU A 1 103 ? 12.137 6.694 4.237 1.00 91.31 103 GLU A CA 1
ATOM 804 C C . GLU A 1 103 ? 11.918 6.363 5.716 1.00 91.31 103 GLU A C 1
ATOM 806 O O . GLU A 1 103 ? 12.714 5.637 6.311 1.00 91.31 103 GLU A O 1
ATOM 811 N N . HIS A 1 104 ? 10.796 6.801 6.290 1.00 91.62 104 HIS A N 1
ATOM 812 C CA . HIS A 1 104 ? 10.429 6.464 7.661 1.00 91.62 104 HIS A CA 1
ATOM 813 C C . HIS A 1 104 ? 10.225 4.951 7.847 1.00 91.62 104 HIS A C 1
ATOM 815 O O . HIS A 1 104 ? 10.707 4.383 8.825 1.00 91.62 104 HIS A O 1
ATOM 821 N N . LEU A 1 105 ? 9.586 4.274 6.884 1.00 89.69 105 LEU A N 1
ATOM 822 C CA . LEU A 1 105 ? 9.375 2.823 6.929 1.00 89.69 105 LEU A CA 1
ATOM 823 C C . LEU A 1 105 ? 10.694 2.038 6.957 1.00 89.69 105 LEU A C 1
ATOM 825 O O . LEU A 1 105 ? 10.786 1.057 7.688 1.00 89.69 105 LEU A O 1
ATOM 829 N N . LYS A 1 106 ? 11.732 2.483 6.234 1.00 85.12 106 LYS A N 1
ATOM 830 C CA . LYS A 1 106 ? 13.064 1.841 6.278 1.00 85.12 106 LYS A CA 1
ATOM 831 C C . LYS A 1 106 ? 13.683 1.839 7.675 1.00 85.12 106 LYS A C 1
ATOM 833 O O . LYS A 1 106 ? 14.460 0.946 7.993 1.00 85.12 106 LYS A O 1
ATOM 838 N N . HIS A 1 107 ? 13.355 2.841 8.485 1.00 81.81 107 HIS A N 1
ATOM 839 C CA . HIS A 1 107 ? 13.907 3.032 9.824 1.00 81.81 107 HIS A CA 1
ATOM 840 C C . HIS A 1 107 ? 13.005 2.440 10.921 1.00 81.81 107 HIS A C 1
ATOM 842 O O . HIS A 1 107 ? 13.398 2.391 12.085 1.00 81.81 107 HIS A O 1
ATOM 848 N N . ALA A 1 108 ? 11.807 1.961 10.566 1.00 79.19 108 ALA A N 1
ATOM 849 C CA . ALA A 1 108 ? 10.852 1.358 11.489 1.00 79.19 108 ALA A CA 1
ATOM 850 C C . ALA A 1 108 ? 11.193 -0.123 11.746 1.00 79.19 108 ALA A C 1
ATOM 852 O O . ALA A 1 108 ? 10.558 -1.035 11.213 1.00 79.19 108 ALA A O 1
ATOM 853 N N . MET A 1 109 ? 12.208 -0.357 12.580 1.00 64.12 109 MET A N 1
ATOM 854 C CA . MET A 1 109 ? 12.767 -1.688 12.869 1.00 64.12 109 MET A CA 1
ATOM 855 C C . MET A 1 109 ? 11.726 -2.690 13.409 1.00 64.12 109 MET A C 1
ATOM 857 O O . MET A 1 109 ? 11.760 -3.871 13.061 1.00 64.12 109 MET A O 1
ATOM 861 N N . ASP A 1 110 ? 10.741 -2.213 14.174 1.00 65.38 110 ASP A N 1
ATOM 862 C CA . ASP A 1 110 ? 9.657 -3.046 14.714 1.00 65.38 110 ASP A CA 1
ATOM 863 C C . ASP A 1 110 ? 8.698 -3.556 13.625 1.00 65.38 110 ASP A C 1
ATOM 865 O O . ASP A 1 110 ? 8.201 -4.680 13.700 1.00 65.38 110 ASP A O 1
ATOM 869 N N . MET A 1 111 ? 8.460 -2.753 12.581 1.00 69.31 111 MET A N 1
ATOM 870 C CA . MET A 1 111 ? 7.620 -3.138 11.439 1.00 69.31 111 MET A CA 1
ATOM 871 C C . MET A 1 111 ? 8.338 -4.157 10.546 1.00 69.31 111 MET A C 1
ATOM 873 O O . MET A 1 111 ? 7.711 -5.104 10.074 1.00 69.31 111 MET A O 1
ATOM 877 N N . ALA A 1 112 ? 9.651 -3.995 10.352 1.00 66.31 112 ALA A N 1
ATOM 878 C CA . ALA A 1 112 ? 10.475 -4.962 9.625 1.00 66.31 112 ALA A CA 1
ATOM 879 C C . ALA A 1 112 ? 10.521 -6.319 10.349 1.00 66.31 112 ALA A C 1
ATOM 881 O O . ALA A 1 112 ? 10.286 -7.355 9.736 1.00 66.31 112 ALA A O 1
ATOM 882 N N . THR A 1 113 ? 10.705 -6.305 11.673 1.00 61.53 113 THR A N 1
ATOM 883 C CA . THR A 1 113 ? 10.747 -7.527 12.496 1.00 61.53 113 THR A CA 1
ATOM 884 C C . THR A 1 113 ? 9.418 -8.292 12.459 1.00 61.53 113 THR A C 1
ATOM 886 O O . THR A 1 113 ? 9.403 -9.519 12.332 1.00 61.53 113 THR A O 1
ATOM 889 N N . ALA A 1 114 ? 8.286 -7.581 12.528 1.00 64.38 114 ALA A N 1
ATOM 890 C CA . ALA A 1 114 ? 6.966 -8.199 12.404 1.00 64.38 114 ALA A CA 1
ATOM 891 C C . ALA A 1 114 ? 6.738 -8.811 11.010 1.00 64.38 114 ALA A C 1
ATOM 893 O O . ALA A 1 114 ? 6.195 -9.910 10.908 1.00 64.38 114 ALA A O 1
ATOM 894 N N . ASN A 1 115 ? 7.181 -8.131 9.947 1.00 65.81 115 ASN A N 1
ATOM 895 C CA . ASN A 1 115 ? 7.100 -8.640 8.578 1.00 65.81 115 ASN A CA 1
ATOM 896 C C . ASN A 1 115 ? 7.918 -9.926 8.394 1.00 65.81 115 ASN A C 1
ATOM 898 O O . ASN A 1 115 ? 7.413 -10.880 7.808 1.00 65.81 115 ASN A O 1
ATOM 902 N N . ASP A 1 116 ? 9.144 -9.966 8.917 1.00 64.38 116 ASP A N 1
ATOM 903 C CA . ASP A 1 116 ? 10.021 -11.135 8.786 1.00 64.38 116 ASP A CA 1
ATOM 904 C C . ASP A 1 116 ? 9.475 -12.340 9.560 1.00 64.38 116 ASP A C 1
ATOM 906 O O . ASP A 1 116 ? 9.449 -13.448 9.032 1.00 64.38 116 ASP A O 1
ATOM 910 N N . THR A 1 117 ? 8.939 -12.111 10.764 1.00 61.00 117 THR A N 1
ATOM 911 C CA . THR A 1 117 ? 8.318 -13.173 11.576 1.00 61.00 117 THR A CA 1
ATOM 912 C C . THR A 1 117 ? 7.126 -13.807 10.850 1.00 61.00 117 THR A C 1
ATOM 914 O O . THR A 1 117 ? 7.030 -15.026 10.765 1.00 61.00 117 THR A O 1
ATOM 917 N N . ILE A 1 118 ? 6.237 -12.992 10.269 1.00 65.56 118 ILE A N 1
ATOM 918 C CA . ILE A 1 118 ? 5.047 -13.492 9.555 1.00 65.56 118 ILE A CA 1
ATOM 919 C C . ILE A 1 118 ? 5.434 -14.145 8.220 1.00 65.56 118 ILE A C 1
ATOM 921 O O . ILE A 1 118 ? 4.806 -15.114 7.794 1.00 65.56 118 ILE A O 1
ATOM 925 N N . ALA A 1 119 ? 6.482 -13.658 7.551 1.00 65.69 119 ALA A N 1
ATOM 926 C CA . ALA A 1 119 ? 6.976 -14.276 6.324 1.00 65.69 119 ALA A CA 1
ATOM 927 C C . ALA A 1 119 ? 7.455 -15.725 6.547 1.00 65.69 119 ALA A C 1
ATOM 929 O O . ALA A 1 119 ? 7.386 -16.538 5.622 1.00 65.69 119 ALA A O 1
ATOM 930 N N . GLU A 1 120 ? 7.903 -16.066 7.760 1.00 64.94 120 GLU A N 1
ATOM 931 C CA . GLU A 1 120 ? 8.281 -17.432 8.142 1.00 64.94 120 GLU A CA 1
ATOM 932 C C . GLU A 1 120 ? 7.083 -18.351 8.430 1.00 64.94 120 GLU A C 1
ATOM 934 O O . GLU A 1 120 ? 7.225 -19.570 8.323 1.00 64.94 120 GLU A O 1
ATOM 939 N N . GLU A 1 121 ? 5.909 -17.793 8.741 1.00 65.19 121 GLU A N 1
ATOM 940 C CA . GLU A 1 121 ? 4.672 -18.546 9.008 1.00 65.19 121 GLU A CA 1
ATOM 941 C C . GLU A 1 121 ? 3.977 -19.041 7.726 1.00 65.19 121 GLU A C 1
ATOM 943 O O . GLU A 1 121 ? 3.059 -19.861 7.787 1.00 65.19 121 GLU A O 1
ATOM 948 N N . GLY A 1 122 ? 4.403 -18.564 6.551 1.00 61.56 122 GLY A N 1
ATOM 949 C CA . GLY A 1 122 ? 3.846 -18.986 5.269 1.00 61.56 122 GLY A CA 1
ATOM 950 C C . GLY A 1 122 ? 4.115 -20.463 4.956 1.00 61.56 122 GLY A C 1
ATOM 951 O O . GLY A 1 122 ? 5.219 -20.969 5.144 1.00 61.56 122 GLY A O 1
ATOM 952 N N . GLU A 1 123 ? 3.132 -21.150 4.361 1.00 61.22 123 GLU A N 1
ATOM 953 C CA . GLU A 1 123 ? 3.256 -22.560 3.932 1.00 61.22 123 GLU A CA 1
ATOM 954 C C . GLU A 1 123 ? 4.315 -22.783 2.829 1.00 61.22 123 GLU A C 1
ATOM 956 O O . GLU A 1 123 ? 4.649 -23.915 2.476 1.00 61.22 123 GLU A O 1
ATOM 961 N N . SER A 1 124 ? 4.877 -21.703 2.279 1.00 62.44 124 SER A N 1
ATOM 962 C CA . SER A 1 124 ? 5.935 -21.730 1.274 1.00 62.44 124 SER A CA 1
ATOM 963 C C . SER A 1 124 ? 6.933 -20.599 1.508 1.00 62.44 124 SER A C 1
ATOM 965 O O . SER A 1 124 ? 6.541 -19.485 1.845 1.00 62.44 124 SER A O 1
ATOM 967 N N . ARG A 1 125 ? 8.223 -20.863 1.272 1.00 62.56 125 ARG A N 1
ATOM 968 C CA . ARG A 1 125 ? 9.274 -19.837 1.314 1.00 62.56 125 ARG A CA 1
ATOM 969 C C . ARG A 1 125 ? 9.382 -19.123 -0.031 1.00 62.56 125 ARG A C 1
ATOM 971 O O . ARG A 1 125 ? 9.255 -19.752 -1.085 1.00 62.56 125 ARG A O 1
ATOM 978 N N . VAL A 1 126 ? 9.706 -17.831 -0.002 1.00 63.53 126 VAL A N 1
ATOM 979 C CA . VAL A 1 126 ? 10.160 -17.119 -1.205 1.00 63.53 126 VAL A CA 1
ATOM 980 C C . VAL A 1 126 ? 11.412 -17.827 -1.725 1.00 63.53 126 VAL A C 1
ATOM 982 O O . VAL A 1 126 ? 12.328 -18.120 -0.957 1.00 63.53 126 VAL A O 1
ATOM 985 N N . LYS A 1 127 ? 11.454 -18.139 -3.025 1.00 49.84 127 LYS A N 1
ATOM 986 C CA . LYS A 1 127 ? 12.643 -18.740 -3.639 1.00 49.84 127 LYS A CA 1
ATOM 987 C C . LYS A 1 127 ? 13.799 -17.745 -3.551 1.00 49.84 127 LYS A C 1
ATOM 989 O O . LYS A 1 127 ? 13.820 -16.761 -4.286 1.00 49.84 127 LYS A O 1
ATOM 994 N N . THR A 1 128 ? 14.771 -18.017 -2.685 1.00 44.66 128 THR A N 1
ATOM 995 C CA . THR A 1 128 ? 16.067 -17.343 -2.728 1.00 44.66 128 THR A CA 1
ATOM 996 C C . THR A 1 128 ? 16.786 -17.838 -3.977 1.00 44.66 128 THR A C 1
ATOM 998 O O . THR A 1 128 ? 17.339 -18.937 -3.992 1.00 44.66 128 THR A O 1
ATOM 1001 N N . PHE A 1 129 ? 16.744 -17.063 -5.059 1.00 37.03 129 PHE A N 1
ATOM 1002 C CA . PHE A 1 129 ? 17.680 -17.262 -6.159 1.00 37.03 129 PHE A CA 1
ATOM 1003 C C . PHE A 1 129 ? 19.044 -16.789 -5.656 1.00 37.03 129 PHE A C 1
ATOM 1005 O O . PHE A 1 129 ? 19.370 -15.610 -5.729 1.00 37.03 129 PHE A O 1
ATOM 1012 N N . LEU A 1 130 ? 19.799 -17.707 -5.050 1.00 34.66 130 LEU A N 1
ATOM 1013 C CA . LEU A 1 130 ? 21.230 -17.524 -4.859 1.00 34.66 130 LEU A CA 1
ATOM 1014 C C . LEU A 1 130 ? 21.850 -17.454 -6.259 1.00 34.66 130 LEU A C 1
ATOM 1016 O O . LEU A 1 130 ? 21.856 -18.455 -6.978 1.00 34.66 130 LEU A O 1
ATOM 1020 N N . SER A 1 131 ? 22.304 -16.264 -6.647 1.00 32.84 131 SER A N 1
ATOM 1021 C CA . SER A 1 131 ? 23.297 -16.070 -7.705 1.00 32.84 131 SER A CA 1
ATOM 1022 C C . SER A 1 131 ? 24.638 -15.766 -7.062 1.00 32.84 131 SER A C 1
ATOM 1024 O O . SER A 1 131 ? 24.652 -14.805 -6.256 1.00 32.84 131 SER A O 1
#

InterPro domains:
  IPR001578 Peptidase C12, ubiquitin carboxyl-terminal hydrolase [PF01088] (1-127)
  IPR001578 Peptidase C12, ubiquitin carboxyl-terminal hydrolase [PR00707] (12-24)
  IPR001578 Peptidase C12, ubiquitin carboxyl-terminal hydrolase [PR00707] (56-73)
  IPR001578 Peptidase C12, ubiquitin carboxyl-terminal hydrolase [PS52048] (1-131)
  IPR001578 Peptidase C12, ubiquitin carboxyl-terminal hydrolase [PTHR10589] (2-125)
  IPR036959 Peptidase C12, ubiquitin carboxyl-terminal hydrolase superfamily [G3DSA:3.40.532.10] (1-129)
  IPR038765 Papain-like cysteine peptidase superfamily [SSF54001] (1-125)
  IPR057254 Ubiquitin carboxyl-terminal hydrolase family 1, cysteine active-site [PS00140] (56-72)

Radius of gyration: 17.14 Å; chains: 1; bounding box: 45×39×42 Å

Sequence (131 aa):
IIGFDEDLLAFVPQPVSAVLLIFPITEAHEQHRMKEFEEAAHSAPDCSQAIYFLRQTIGNACGSIAVIHAIANNLEKFQLDSHKPLAHFMETTKLMTPEQRAEHLKHAMDMATANDTIAEEGESRVKTFLS